Protein AF-A0A7R9EN58-F1 (afdb_monomer)

Radius of gyration: 23.44 Å; Cα contacts (8 Å, |Δi|>4): 133; chains: 1; bounding box: 51×34×72 Å

Nearest PDB structures (foldseek):
  5mqf-assembly1_U  TM=9.599E-01  e=1.263E-14  Homo sapiens
  7a5p-assembly1_U  TM=9.552E-01  e=1.161E-13  Homo sapiens
  8ro2-assembly1_Q  TM=8.811E-01  e=1.520E-13  Homo sapiens
  6ff7-assembly1_U  TM=9.603E-01  e=3.131E-12  Homo sapiens
  8ch6-assembly1_y  TM=9.178E-01  e=1.142E-12  Homo sapiens

Secondary structure (DSSP, 8-state):
-PPPGGG--HHHHHHHHHHHHHS-----HHHHHHHHT-S-TTTTSGGG-TT--SEEE-TTS-SSHHHHHHH-TTSEEEES---GGG--S-EEEEEHHHHHHHHHTTS--------EEEEEE-PPPP--S-GGGSPP-

pLDDT: mean 85.87, std 9.94, range [46.47, 95.06]

Solvent-accessible surface area (backbone atoms only — not comparable to full-atom values): 8664 Å² total; per-residue (Å²): 136,90,72,61,74,94,81,60,51,65,65,63,54,52,50,52,52,53,49,52,72,74,45,89,73,82,63,59,75,72,47,47,46,52,76,73,71,43,88,60,84,63,56,68,36,64,95,64,39,92,80,58,77,40,66,50,77,50,47,81,78,41,86,40,65,64,56,48,47,68,74,38,78,86,40,50,78,44,65,82,62,89,54,75,86,61,64,43,60,29,39,32,41,32,39,48,46,54,55,48,55,58,51,38,78,78,39,99,62,92,66,90,72,64,53,33,34,43,37,40,56,52,79,82,78,81,73,62,96,51,79,86,56,53,78,86,127

Organism: NCBI:txid170555

Sequence (137 aa):
MRRKPKENNFKAVLETIRELMNTECVVPDWLHDIILGYGDPGAAHYSRMPNEIETMDFNDTFLDLDHLRASFPEHAIKVKTDDPRKLVPPFRLTFEEVSSKKREKESEQSKEVKKCITVEPHIIPSRGPYLFNEPKK

Foldseek 3Di:
DDDDPVVPCVVVVVVVVVVCVVDPVPDPPQCVCVVVVHDDVCSPPLVNDPPNDQKDWPAPVDQFVVSVCVVCVQAAEAEPDPDPVLRGDDKMKGFVQNVVVVVCVVPVDDDDRHGYIYIYHDDDPDPDDDPVSDDDD

Structure (mmCIF, N/CA/C/O backbone):
data_AF-A0A7R9EN58-F1
#
_entry.id   AF-A0A7R9EN58-F1
#
loop_
_atom_site.group_PDB
_atom_site.id
_atom_site.type_symbol
_atom_site.label_atom_id
_atom_site.label_alt_id
_atom_site.label_comp_id
_atom_site.label_asym_id
_atom_site.label_entity_id
_atom_site.label_seq_id
_atom_site.pdbx_PDB_ins_code
_atom_site.Cartn_x
_atom_site.Cartn_y
_atom_site.Cartn_z
_atom_site.occupancy
_atom_site.B_iso_or_equiv
_atom_site.auth_seq_id
_atom_site.auth_comp_id
_atom_site.auth_asym_id
_atom_site.auth_atom_id
_atom_site.pdbx_PDB_model_num
ATOM 1 N N . MET A 1 1 ? 17.378 4.762 -44.718 1.00 78.50 1 MET A N 1
ATOM 2 C CA . MET A 1 1 ? 16.369 3.676 -44.718 1.00 78.50 1 MET A CA 1
ATOM 3 C C . MET A 1 1 ? 15.486 3.832 -43.482 1.00 78.50 1 MET A C 1
ATOM 5 O O . MET A 1 1 ? 16.024 3.863 -42.382 1.00 78.50 1 MET A O 1
ATOM 9 N N . ARG A 1 2 ? 14.166 4.015 -43.633 1.00 84.50 2 ARG A N 1
ATOM 10 C CA . ARG A 1 2 ? 13.233 4.165 -42.497 1.00 84.50 2 ARG A CA 1
ATOM 11 C C . ARG A 1 2 ? 12.832 2.777 -41.983 1.00 84.50 2 ARG A C 1
ATOM 13 O O . ARG A 1 2 ? 12.468 1.925 -42.785 1.00 84.50 2 ARG A O 1
ATOM 20 N N . ARG A 1 3 ? 12.919 2.548 -40.668 1.00 90.50 3 ARG A N 1
ATOM 21 C CA . ARG A 1 3 ? 12.534 1.281 -40.011 1.00 90.50 3 ARG A CA 1
ATOM 22 C C . ARG A 1 3 ? 11.109 1.370 -39.452 1.00 90.50 3 ARG A C 1
ATOM 24 O O . ARG A 1 3 ? 10.555 2.465 -39.334 1.00 90.50 3 ARG A O 1
ATOM 31 N N . LYS A 1 4 ? 10.513 0.224 -39.107 1.00 90.38 4 LYS A N 1
ATOM 32 C CA . LYS A 1 4 ? 9.190 0.161 -38.469 1.00 90.38 4 LYS A CA 1
ATOM 33 C C . LYS A 1 4 ? 9.229 0.870 -37.104 1.00 90.38 4 LYS A C 1
ATOM 35 O O . LYS A 1 4 ? 10.095 0.532 -36.300 1.00 90.38 4 LYS A O 1
ATOM 40 N N . PRO A 1 5 ? 8.296 1.793 -36.799 1.00 88.06 5 PRO A N 1
ATOM 41 C CA . PRO A 1 5 ? 8.343 2.579 -35.563 1.00 88.06 5 PRO A CA 1
ATOM 42 C C . PRO A 1 5 ? 8.408 1.746 -34.273 1.00 88.06 5 PRO A C 1
ATOM 44 O O . PRO A 1 5 ? 9.177 2.077 -33.383 1.00 88.06 5 PRO A O 1
ATOM 47 N N . LYS A 1 6 ? 7.676 0.625 -34.192 1.00 89.69 6 LYS A N 1
ATOM 48 C CA . LYS A 1 6 ? 7.646 -0.245 -32.998 1.00 89.69 6 LYS A CA 1
ATOM 49 C C . LYS A 1 6 ? 8.963 -0.987 -32.723 1.00 89.69 6 LYS A C 1
ATOM 51 O O . LYS A 1 6 ? 9.204 -1.391 -31.595 1.00 89.69 6 LYS A O 1
ATOM 56 N N . GLU A 1 7 ? 9.812 -1.147 -33.736 1.00 90.69 7 GLU A N 1
ATOM 57 C CA . GLU A 1 7 ? 11.091 -1.871 -33.655 1.00 90.69 7 GLU A CA 1
ATOM 58 C C . GLU A 1 7 ? 12.293 -0.903 -33.617 1.00 90.69 7 GLU A C 1
ATOM 60 O O . GLU A 1 7 ? 13.447 -1.326 -33.632 1.00 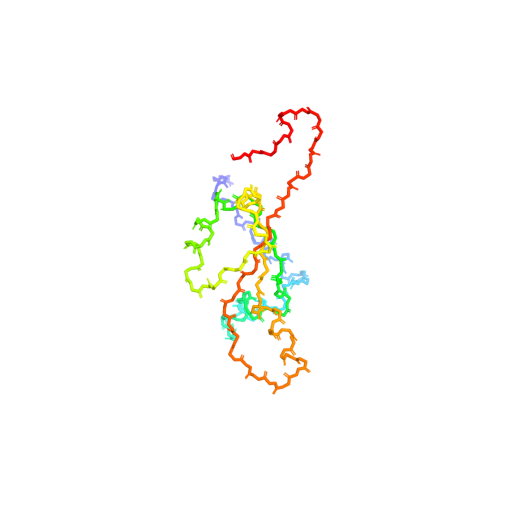90.69 7 GLU A O 1
ATOM 65 N N . ASN A 1 8 ? 12.043 0.414 -33.597 1.00 92.56 8 ASN A N 1
ATOM 66 C CA . ASN A 1 8 ? 13.059 1.450 -33.801 1.00 92.56 8 ASN A CA 1
ATOM 67 C C . ASN A 1 8 ? 13.273 2.353 -32.573 1.00 92.56 8 ASN A C 1
ATOM 69 O O . ASN A 1 8 ? 13.556 3.539 -32.718 1.00 92.56 8 ASN A O 1
ATOM 73 N N . ASN A 1 9 ? 13.158 1.790 -31.368 1.00 92.25 9 ASN A N 1
ATOM 74 C CA . ASN A 1 9 ? 13.300 2.526 -30.102 1.00 92.25 9 ASN A CA 1
ATOM 75 C C . ASN A 1 9 ? 14.709 2.443 -29.487 1.00 92.25 9 ASN A C 1
ATOM 77 O O . ASN A 1 9 ? 14.960 3.052 -28.453 1.00 92.25 9 ASN A O 1
ATOM 81 N N . PHE A 1 10 ? 15.642 1.715 -30.117 1.00 93.19 10 PHE A N 1
ATOM 82 C CA . PHE A 1 10 ? 16.979 1.458 -29.563 1.00 93.19 10 PHE A CA 1
ATOM 83 C C . PHE A 1 10 ? 17.739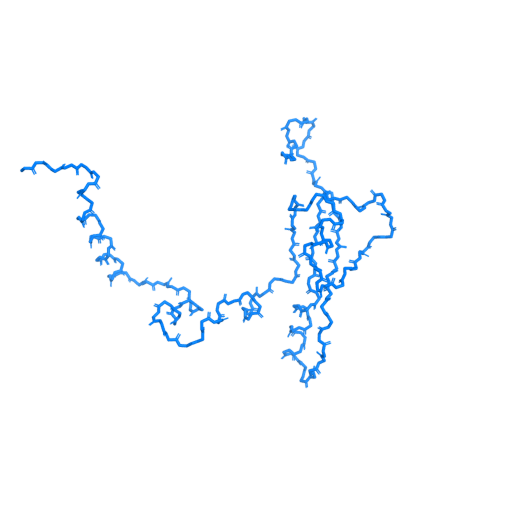 2.744 -29.216 1.00 93.19 10 PHE A C 1
ATOM 85 O O . PHE A 1 10 ? 18.386 2.805 -28.178 1.00 93.19 10 PHE A O 1
ATOM 92 N N . LYS A 1 11 ? 17.638 3.784 -30.059 1.00 92.69 11 LYS A N 1
ATOM 93 C CA . LYS A 1 11 ? 18.341 5.049 -29.828 1.00 92.69 11 LYS A CA 1
ATOM 94 C C . LYS A 1 11 ? 17.832 5.728 -28.559 1.00 92.69 11 LYS A C 1
ATOM 96 O O . LYS A 1 11 ? 18.644 6.061 -27.712 1.00 92.69 11 LYS A O 1
ATOM 101 N N . ALA A 1 12 ? 16.513 5.878 -28.430 1.00 93.19 12 ALA A N 1
ATOM 102 C CA . ALA A 1 12 ? 15.900 6.532 -27.278 1.00 93.19 12 ALA A CA 1
ATOM 103 C C . ALA A 1 12 ? 16.238 5.794 -25.975 1.00 93.19 12 ALA A C 1
ATOM 105 O O . ALA A 1 12 ? 16.673 6.417 -25.020 1.00 93.19 12 ALA A O 1
ATOM 106 N N . VAL A 1 13 ? 16.141 4.460 -25.968 1.00 95.06 13 VAL A N 1
ATOM 107 C CA . VAL A 1 13 ? 16.476 3.651 -24.784 1.00 95.06 13 VAL A CA 1
ATOM 108 C C . VAL A 1 13 ? 17.951 3.801 -24.394 1.00 95.06 13 VAL A C 1
ATOM 110 O O . VAL A 1 13 ? 18.256 3.998 -23.223 1.00 95.06 13 VAL A O 1
ATOM 113 N N . LEU A 1 14 ? 18.876 3.737 -25.356 1.00 95.06 14 LEU A N 1
ATOM 114 C CA . LEU A 1 14 ? 20.310 3.882 -25.078 1.00 95.06 14 LEU A CA 1
ATOM 115 C C . LEU A 1 14 ? 20.686 5.298 -24.630 1.00 95.06 14 LEU A C 1
ATOM 117 O O . LEU A 1 14 ? 21.590 5.458 -23.814 1.00 95.06 14 LEU A O 1
ATOM 121 N N . GLU A 1 15 ? 20.011 6.310 -25.169 1.00 94.31 15 GLU A N 1
ATOM 122 C CA . GLU A 1 15 ? 20.172 7.707 -24.767 1.00 94.31 15 GLU A CA 1
ATOM 123 C C . GLU A 1 15 ? 19.722 7.893 -23.313 1.00 94.31 15 GLU A C 1
ATOM 125 O O . GLU A 1 15 ? 20.508 8.384 -22.510 1.00 94.31 15 GLU A O 1
ATOM 130 N N . THR A 1 16 ? 18.564 7.345 -22.927 1.00 93.06 16 THR A N 1
ATOM 131 C CA . THR A 1 16 ? 18.095 7.359 -21.532 1.00 93.06 16 THR A CA 1
ATOM 132 C C . THR A 1 16 ? 19.016 6.585 -20.584 1.00 93.06 16 THR A C 1
ATOM 134 O O . THR A 1 16 ? 19.299 7.062 -19.490 1.00 93.06 16 THR A O 1
ATOM 137 N N . ILE A 1 17 ? 19.535 5.413 -20.980 1.00 93.31 17 ILE A N 1
ATOM 138 C CA . ILE A 1 17 ? 20.508 4.665 -20.156 1.00 93.31 17 ILE A CA 1
ATOM 139 C C . ILE A 1 17 ? 21.777 5.496 -19.946 1.00 93.31 17 ILE A C 1
ATOM 141 O O . ILE A 1 17 ? 22.291 5.577 -18.833 1.00 93.31 17 ILE A O 1
ATOM 145 N N . ARG A 1 18 ? 22.279 6.141 -21.006 1.00 93.06 18 ARG A N 1
ATOM 146 C CA . ARG A 1 18 ? 23.455 7.010 -20.919 1.00 93.06 18 ARG A CA 1
ATOM 147 C C . ARG A 1 18 ? 23.197 8.213 -20.018 1.00 93.06 18 ARG A C 1
ATOM 149 O O . ARG A 1 18 ? 24.078 8.572 -19.248 1.00 93.06 18 ARG A O 1
ATOM 156 N N . GLU A 1 19 ? 22.035 8.846 -20.126 1.00 92.44 19 GLU A N 1
ATOM 157 C CA . GLU A 1 19 ? 21.649 9.952 -19.248 1.00 92.44 19 GLU A CA 1
ATOM 158 C C . GLU A 1 19 ? 21.613 9.502 -17.785 1.00 92.44 19 GLU A C 1
ATOM 160 O O . GLU A 1 19 ? 22.282 10.119 -16.962 1.00 92.44 19 GLU A O 1
ATOM 165 N N . LEU A 1 20 ? 20.961 8.372 -17.482 1.00 90.94 20 LEU A N 1
ATOM 166 C CA . LEU A 1 20 ? 20.894 7.806 -16.129 1.00 90.94 20 LEU A CA 1
ATOM 167 C C . LEU A 1 20 ? 22.275 7.521 -15.524 1.00 90.94 20 LEU A C 1
ATOM 169 O O . LEU A 1 20 ? 22.468 7.736 -14.332 1.00 90.94 20 LEU A O 1
ATOM 173 N N . MET A 1 21 ? 23.237 7.064 -16.332 1.00 88.50 21 MET A N 1
ATOM 174 C CA . MET A 1 21 ? 24.619 6.836 -15.884 1.00 88.50 21 MET A CA 1
ATOM 175 C C . MET A 1 21 ? 25.393 8.129 -15.593 1.00 88.50 21 MET A C 1
ATOM 177 O O . MET A 1 21 ? 26.371 8.090 -14.853 1.00 88.50 21 MET A O 1
ATOM 181 N N . ASN A 1 22 ? 25.003 9.250 -16.207 1.00 89.25 22 ASN A N 1
ATOM 182 C CA . ASN A 1 22 ? 25.669 10.546 -16.038 1.00 89.25 22 ASN A CA 1
ATOM 183 C C . ASN A 1 22 ? 24.997 11.431 -14.978 1.00 89.25 22 ASN A C 1
ATOM 185 O O . ASN A 1 22 ? 25.587 12.419 -14.548 1.00 89.25 22 ASN A O 1
ATOM 189 N N . THR A 1 23 ? 23.769 11.109 -14.575 1.00 87.06 23 THR A N 1
ATOM 190 C CA . THR A 1 23 ? 23.087 11.740 -13.441 1.00 87.06 23 THR A CA 1
ATOM 191 C C . THR A 1 23 ? 23.412 11.012 -12.142 1.00 87.06 23 THR A C 1
ATOM 193 O O . THR A 1 23 ? 23.626 9.801 -12.148 1.00 87.06 23 THR A O 1
ATOM 196 N N . GLU A 1 24 ? 23.368 11.715 -11.010 1.00 77.44 24 GLU A N 1
ATOM 197 C CA . GLU A 1 24 ? 23.322 11.053 -9.704 1.00 77.44 24 GLU A CA 1
ATOM 198 C C . GLU A 1 24 ? 22.014 10.254 -9.611 1.00 77.44 24 GLU A C 1
ATOM 200 O O . GLU A 1 24 ? 20.930 10.805 -9.419 1.00 77.44 24 GLU A O 1
ATOM 205 N N . CYS A 1 25 ? 22.100 8.942 -9.828 1.00 68.94 25 CYS A N 1
ATOM 206 C CA . CYS A 1 25 ? 20.961 8.046 -9.703 1.00 68.94 25 CYS A CA 1
ATOM 207 C C . CYS A 1 25 ? 20.650 7.860 -8.214 1.00 68.94 25 CYS A C 1
ATOM 209 O O . CYS A 1 25 ? 21.206 6.982 -7.555 1.00 68.94 25 CYS A O 1
ATOM 211 N N . VAL A 1 26 ? 19.787 8.717 -7.668 1.00 76.69 26 VAL A N 1
ATOM 212 C CA . VAL A 1 26 ? 19.348 8.628 -6.271 1.00 76.69 26 VAL A CA 1
ATOM 213 C C . VAL A 1 26 ? 18.253 7.567 -6.166 1.00 76.69 26 VAL A C 1
ATOM 215 O O . VAL A 1 26 ? 17.056 7.854 -6.205 1.00 76.69 26 VAL A O 1
ATOM 218 N N . VAL A 1 27 ? 18.675 6.309 -6.086 1.00 84.44 27 VAL A N 1
ATOM 219 C CA . VAL A 1 27 ? 17.802 5.199 -5.692 1.00 84.44 27 VAL A CA 1
ATOM 220 C C . VAL A 1 27 ? 17.621 5.258 -4.172 1.00 84.44 27 VAL A C 1
ATOM 222 O O . VAL A 1 27 ? 18.594 5.531 -3.475 1.00 84.44 27 VAL A O 1
ATOM 225 N N . PRO A 1 28 ? 16.420 4.996 -3.623 1.00 89.38 28 PRO A N 1
ATOM 226 C CA . PRO A 1 28 ? 16.256 4.897 -2.178 1.00 89.38 28 PRO A CA 1
ATOM 227 C C . PRO A 1 28 ? 17.221 3.872 -1.567 1.00 89.38 28 PRO A C 1
ATOM 229 O O . PRO A 1 28 ? 17.312 2.748 -2.062 1.00 89.38 28 PRO A O 1
ATOM 232 N N . ASP A 1 29 ? 17.889 4.231 -0.469 1.00 86.44 29 ASP A N 1
ATOM 233 C CA . ASP A 1 29 ? 18.941 3.403 0.145 1.00 86.44 29 ASP A CA 1
ATOM 234 C C . ASP A 1 29 ? 18.472 1.974 0.471 1.00 86.44 29 ASP A C 1
ATOM 236 O O . ASP A 1 29 ? 19.203 1.008 0.278 1.00 86.44 29 ASP A O 1
ATOM 240 N N . TRP A 1 30 ? 17.210 1.815 0.889 1.00 88.38 30 TRP A N 1
ATOM 241 C CA . TRP A 1 30 ? 16.606 0.512 1.198 1.00 88.38 30 TRP A CA 1
ATOM 242 C C . TRP A 1 30 ? 16.412 -0.401 -0.028 1.00 88.38 30 TRP A C 1
ATOM 244 O O . TRP A 1 30 ? 16.138 -1.589 0.138 1.00 88.38 30 TRP A O 1
ATOM 254 N N . LEU A 1 31 ? 16.530 0.135 -1.247 1.00 90.19 31 LEU A N 1
ATOM 255 C CA . LEU A 1 31 ? 16.372 -0.594 -2.508 1.00 90.19 31 LEU A CA 1
ATOM 256 C C . LEU A 1 31 ? 17.706 -0.818 -3.237 1.00 90.19 31 LEU A C 1
ATOM 258 O O . LEU A 1 31 ? 17.812 -1.751 -4.033 1.00 90.19 31 LEU A O 1
ATOM 262 N N . HIS A 1 32 ? 18.714 0.015 -2.969 1.00 89.75 32 HIS A N 1
ATOM 263 C CA . HIS A 1 32 ? 20.006 -0.007 -3.654 1.00 89.75 32 HIS A CA 1
ATOM 264 C C . HIS A 1 32 ? 20.669 -1.395 -3.623 1.00 89.75 32 HIS A C 1
ATOM 266 O O . HIS A 1 32 ? 20.973 -1.963 -4.674 1.00 89.75 32 HIS A O 1
ATOM 272 N N . ASP A 1 33 ? 20.806 -1.987 -2.436 1.00 88.88 33 ASP A N 1
ATOM 273 C CA . ASP A 1 33 ? 21.472 -3.285 -2.269 1.00 88.88 33 ASP A CA 1
ATOM 274 C C . ASP A 1 33 ? 20.686 -4.430 -2.923 1.00 88.88 33 ASP A C 1
ATOM 276 O O . ASP A 1 33 ? 21.276 -5.322 -3.537 1.00 88.88 33 ASP A O 1
ATOM 280 N N . ILE A 1 34 ? 19.351 -4.354 -2.881 1.00 91.56 34 ILE A N 1
ATOM 281 C CA . ILE A 1 34 ? 18.453 -5.345 -3.487 1.00 91.56 34 ILE A CA 1
ATOM 282 C C . ILE A 1 34 ? 18.574 -5.320 -5.014 1.00 91.56 34 ILE A C 1
ATOM 284 O O . ILE A 1 34 ? 18.638 -6.378 -5.636 1.00 91.56 34 ILE A O 1
ATOM 288 N N . ILE A 1 35 ? 18.638 -4.132 -5.627 1.00 89.88 35 ILE A N 1
ATOM 289 C CA . ILE A 1 35 ? 18.827 -3.988 -7.080 1.00 89.88 35 ILE A CA 1
ATOM 290 C C . ILE A 1 35 ? 20.174 -4.566 -7.519 1.00 89.88 35 ILE A C 1
ATOM 292 O O . ILE A 1 35 ? 20.254 -5.200 -8.571 1.00 89.88 35 ILE A O 1
ATOM 296 N N . LEU A 1 36 ? 21.227 -4.363 -6.723 1.00 90.44 36 LEU A N 1
ATOM 297 C CA . LEU A 1 36 ? 22.558 -4.903 -7.006 1.00 90.44 36 LEU A CA 1
ATOM 298 C C . LEU A 1 36 ? 22.680 -6.408 -6.712 1.00 90.44 36 LEU A C 1
ATOM 300 O O . LEU A 1 36 ? 23.663 -7.028 -7.117 1.00 90.44 36 LEU A O 1
ATOM 304 N N . GLY A 1 37 ? 21.682 -7.001 -6.052 1.00 90.50 37 GLY A N 1
ATOM 305 C CA . GLY A 1 37 ? 21.633 -8.427 -5.735 1.00 90.50 37 GLY A CA 1
ATOM 306 C C . GLY A 1 37 ? 22.448 -8.826 -4.504 1.00 90.50 37 GLY A C 1
ATOM 307 O O . GLY A 1 37 ? 22.739 -10.009 -4.327 1.00 90.50 37 GLY A O 1
ATOM 308 N N . TYR A 1 38 ? 22.817 -7.864 -3.658 1.00 89.25 38 TYR A N 1
ATOM 309 C CA . TYR A 1 38 ? 23.498 -8.108 -2.389 1.00 89.25 38 TYR A CA 1
ATOM 310 C C . TYR A 1 38 ? 22.520 -8.000 -1.211 1.00 89.25 38 TYR A C 1
ATOM 312 O O . TYR A 1 38 ? 21.415 -7.473 -1.327 1.00 89.25 38 TYR A O 1
ATOM 320 N N . GLY A 1 39 ? 22.950 -8.477 -0.042 1.00 87.81 39 GLY A N 1
ATOM 321 C 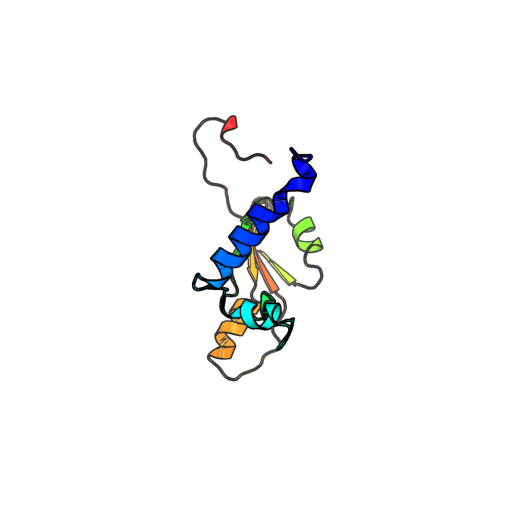CA . GLY A 1 39 ? 22.196 -8.325 1.199 1.00 87.81 39 GLY A CA 1
ATOM 322 C C . GLY A 1 39 ? 20.985 -9.253 1.313 1.00 87.81 39 GLY A C 1
ATOM 323 O O . GLY A 1 39 ? 20.962 -10.362 0.779 1.00 87.81 39 GLY A O 1
ATOM 324 N N . ASP A 1 40 ? 20.000 -8.813 2.092 1.00 88.12 40 ASP A N 1
ATOM 325 C CA . ASP A 1 40 ? 18.799 -9.582 2.409 1.00 88.12 40 ASP A CA 1
ATOM 326 C C . ASP A 1 40 ? 17.632 -9.155 1.499 1.00 88.12 40 ASP A C 1
ATOM 328 O O . ASP A 1 40 ? 17.212 -7.995 1.563 1.00 88.12 40 ASP A O 1
ATOM 332 N N . PRO A 1 41 ? 17.049 -10.063 0.692 1.00 88.50 41 PRO A N 1
ATOM 333 C CA . PRO A 1 41 ? 15.932 -9.729 -0.194 1.00 88.50 41 PRO A CA 1
ATOM 334 C C . PRO A 1 41 ? 14.680 -9.272 0.570 1.00 88.50 41 PRO A C 1
ATOM 336 O O . PRO A 1 41 ? 13.825 -8.588 0.012 1.00 88.50 41 PRO A O 1
ATOM 339 N N . GLY A 1 42 ? 14.562 -9.626 1.853 1.00 87.38 42 GLY A N 1
ATOM 340 C CA . GLY A 1 42 ? 13.471 -9.198 2.719 1.00 87.38 42 GLY A CA 1
ATOM 341 C C . GLY A 1 42 ? 13.659 -7.808 3.329 1.00 87.38 42 GLY A C 1
ATOM 342 O O . GLY A 1 42 ? 12.771 -7.369 4.056 1.00 87.38 42 GLY A O 1
ATOM 343 N N . ALA A 1 43 ? 14.775 -7.111 3.086 1.00 86.31 43 ALA A N 1
ATOM 344 C CA . ALA A 1 43 ? 15.054 -5.813 3.709 1.00 86.31 43 ALA A CA 1
ATOM 345 C C . ALA A 1 43 ? 14.020 -4.730 3.343 1.00 86.31 43 ALA A C 1
ATOM 347 O O . ALA A 1 43 ? 13.649 -3.932 4.198 1.00 86.31 43 ALA A O 1
ATOM 348 N N . ALA A 1 44 ? 13.491 -4.759 2.115 1.00 89.44 44 ALA A N 1
ATOM 349 C CA . ALA A 1 44 ? 12.447 -3.843 1.644 1.00 89.44 44 ALA A CA 1
ATOM 350 C C . ALA A 1 44 ? 11.014 -4.297 1.982 1.00 89.44 44 ALA A C 1
ATOM 352 O O . ALA A 1 44 ? 10.042 -3.695 1.524 1.00 89.44 44 ALA A O 1
ATOM 353 N N . HIS A 1 45 ? 10.849 -5.372 2.758 1.00 92.94 45 HIS A N 1
ATOM 354 C CA . HIS A 1 45 ? 9.526 -5.798 3.198 1.00 92.94 45 HIS A CA 1
ATOM 355 C C . HIS A 1 45 ? 8.955 -4.792 4.209 1.00 92.94 45 HIS A C 1
ATOM 357 O O . HIS A 1 45 ? 9.644 -4.390 5.148 1.00 92.94 45 HIS A O 1
ATOM 363 N N . TYR A 1 46 ? 7.677 -4.421 4.066 1.00 90.81 46 TYR A N 1
ATOM 364 C CA . TYR A 1 46 ? 7.042 -3.367 4.874 1.00 90.81 46 TYR A CA 1
ATOM 365 C C . TYR A 1 46 ? 7.188 -3.583 6.390 1.00 90.81 46 TYR A C 1
ATOM 367 O O . TYR A 1 46 ? 7.365 -2.621 7.130 1.00 90.81 46 TYR A O 1
ATOM 375 N N . SER A 1 47 ? 7.197 -4.841 6.848 1.00 87.12 47 SER A N 1
ATOM 376 C CA . SER A 1 47 ? 7.313 -5.191 8.272 1.00 87.12 47 SER A CA 1
ATOM 377 C C . SER A 1 47 ? 8.683 -4.909 8.896 1.00 87.12 47 SER A C 1
ATOM 379 O O . SER A 1 47 ? 8.822 -4.977 10.122 1.00 87.12 47 SER A O 1
ATOM 381 N N . ARG A 1 48 ? 9.694 -4.654 8.057 1.00 85.94 48 ARG A N 1
ATOM 382 C CA . ARG A 1 48 ? 11.086 -4.359 8.429 1.00 85.94 48 ARG A CA 1
ATOM 383 C C . ARG A 1 48 ? 11.474 -2.916 8.132 1.00 85.94 48 ARG A C 1
ATOM 385 O O . ARG A 1 48 ? 12.532 -2.471 8.573 1.00 85.94 48 ARG A O 1
ATOM 392 N N . MET A 1 49 ? 10.612 -2.185 7.433 1.00 87.19 49 MET A N 1
ATOM 393 C CA . MET A 1 49 ? 10.825 -0.781 7.128 1.00 87.19 49 MET A CA 1
ATOM 394 C C . MET A 1 49 ? 10.725 0.056 8.415 1.00 87.19 49 MET A C 1
ATOM 396 O O . MET A 1 49 ? 9.791 -0.113 9.202 1.00 87.19 49 MET A O 1
ATOM 400 N N . PRO A 1 50 ? 11.668 0.980 8.672 1.00 85.00 50 PRO A N 1
ATOM 401 C CA . PRO A 1 50 ? 11.662 1.785 9.896 1.00 85.00 50 PRO A CA 1
ATOM 402 C C . PRO A 1 50 ? 10.462 2.741 9.967 1.00 85.00 50 PRO A C 1
ATOM 404 O O . PRO A 1 50 ? 10.020 3.107 11.054 1.00 85.00 50 PRO A O 1
ATOM 407 N N . ASN A 1 51 ? 9.923 3.117 8.810 1.00 86.62 51 ASN A N 1
ATOM 408 C CA . ASN A 1 51 ? 8.767 3.985 8.628 1.00 86.62 51 ASN A CA 1
ATOM 409 C C . ASN A 1 51 ? 7.451 3.204 8.451 1.00 86.62 51 ASN A C 1
ATOM 411 O O . ASN A 1 51 ? 6.534 3.695 7.794 1.00 86.62 51 ASN A O 1
ATOM 415 N N . GLU A 1 52 ? 7.341 2.006 9.036 1.00 89.50 52 GLU A N 1
ATOM 416 C CA . GLU A 1 52 ? 6.095 1.233 9.058 1.00 89.50 52 GLU A CA 1
ATOM 417 C C . GLU A 1 52 ? 4.944 2.076 9.655 1.00 89.50 52 GLU A C 1
ATOM 419 O O . GLU A 1 52 ? 5.039 2.651 10.756 1.00 89.50 52 GLU A O 1
ATOM 424 N N . ILE A 1 53 ? 3.860 2.192 8.882 1.00 90.75 53 ILE A N 1
ATOM 425 C CA . ILE A 1 53 ? 2.678 2.986 9.221 1.00 90.75 53 ILE A CA 1
ATOM 426 C C . ILE A 1 53 ? 1.781 2.143 10.122 1.00 90.75 53 ILE A C 1
ATOM 428 O O . ILE A 1 53 ? 1.325 1.071 9.743 1.00 90.75 53 ILE A O 1
ATOM 432 N N . GLU A 1 54 ? 1.519 2.645 11.325 1.00 91.12 54 GLU A N 1
ATOM 433 C CA . GLU A 1 54 ? 0.724 1.929 12.325 1.00 91.12 54 GLU A CA 1
ATOM 434 C C . GLU A 1 54 ? -0.777 2.004 12.034 1.00 91.12 54 GLU A C 1
ATOM 436 O O . GLU A 1 54 ? -1.491 1.018 12.185 1.00 91.12 54 GLU A O 1
ATOM 441 N N . THR A 1 55 ? -1.260 3.184 11.639 1.00 93.38 55 THR A N 1
ATOM 442 C CA . THR A 1 55 ? -2.677 3.425 11.363 1.00 93.38 55 THR A CA 1
ATOM 443 C C . THR A 1 55 ? -2.854 3.856 9.922 1.00 93.38 55 THR A C 1
ATOM 445 O O . THR A 1 55 ? -2.263 4.849 9.500 1.00 93.38 55 THR A O 1
ATOM 448 N N . MET A 1 56 ? -3.696 3.138 9.187 1.00 93.88 56 MET A N 1
ATOM 449 C CA . MET A 1 56 ? -3.997 3.426 7.792 1.00 93.88 56 MET A CA 1
ATOM 450 C C . MET A 1 56 ? -5.500 3.380 7.551 1.00 93.88 56 MET A C 1
ATOM 452 O O . MET A 1 56 ? -6.217 2.546 8.106 1.00 93.88 56 MET A O 1
ATOM 456 N N . ASP A 1 57 ? -5.975 4.305 6.726 1.00 93.25 57 ASP A N 1
ATOM 457 C CA . ASP A 1 57 ? -7.349 4.303 6.254 1.00 93.25 57 ASP A CA 1
ATOM 458 C C . ASP A 1 57 ? -7.474 3.397 5.030 1.00 93.25 57 ASP A C 1
ATOM 460 O O . ASP A 1 57 ? -6.800 3.614 4.021 1.00 93.25 57 ASP A O 1
ATOM 464 N N . PHE A 1 58 ? -8.311 2.366 5.139 1.00 92.50 58 PHE A N 1
ATOM 465 C CA . PHE A 1 58 ? -8.559 1.423 4.055 1.00 92.50 58 PHE A CA 1
ATOM 466 C C . PHE A 1 58 ? -9.744 1.842 3.178 1.00 92.50 58 PHE A C 1
ATOM 468 O O . PHE A 1 58 ? -10.029 1.149 2.203 1.00 92.50 58 PHE A O 1
ATOM 475 N N . ASN A 1 59 ? -10.400 2.973 3.464 1.00 90.38 59 ASN A N 1
ATOM 476 C CA . ASN A 1 59 ? -11.482 3.529 2.652 1.00 90.38 59 ASN A CA 1
ATOM 477 C C . ASN A 1 59 ? -12.546 2.463 2.299 1.00 90.38 59 ASN A C 1
ATOM 479 O O . ASN A 1 59 ? -13.160 1.869 3.186 1.00 90.38 59 ASN A O 1
ATOM 483 N N . ASP A 1 60 ? -12.736 2.215 1.004 1.00 90.19 60 ASP A N 1
ATOM 484 C CA . ASP A 1 60 ? -13.683 1.294 0.376 1.00 90.19 60 ASP A CA 1
ATOM 485 C C . ASP A 1 60 ? -13.103 -0.105 0.097 1.00 90.19 60 ASP A C 1
ATOM 487 O O . ASP A 1 60 ? -13.755 -0.926 -0.542 1.00 90.19 60 ASP A O 1
ATOM 491 N N . THR A 1 61 ? -11.907 -0.425 0.608 1.00 93.31 61 THR A N 1
ATOM 492 C CA . THR A 1 61 ? -11.276 -1.744 0.397 1.00 93.31 61 THR A CA 1
ATOM 493 C C . THR A 1 61 ? -12.137 -2.891 0.940 1.00 93.31 61 THR A C 1
ATOM 495 O O . THR A 1 61 ? -12.149 -3.987 0.378 1.00 93.31 61 THR A O 1
ATOM 498 N N . PHE A 1 62 ? -12.865 -2.661 2.039 1.00 92.88 62 PHE A N 1
ATOM 499 C CA . PHE A 1 62 ? -13.721 -3.671 2.659 1.00 92.88 62 PHE A CA 1
ATOM 500 C C . PHE A 1 62 ? -15.201 -3.330 2.489 1.00 92.88 62 PHE A C 1
ATOM 502 O O . PHE A 1 62 ? -15.637 -2.240 2.851 1.00 92.88 62 PHE A O 1
ATOM 509 N N . LEU A 1 63 ? -15.977 -4.303 2.004 1.00 89.94 63 LEU A N 1
ATOM 510 C CA . LEU A 1 63 ? -17.427 -4.186 1.842 1.00 89.94 63 LEU A CA 1
ATOM 511 C C . LEU A 1 63 ? -18.161 -4.138 3.191 1.00 89.94 63 LEU A C 1
ATOM 513 O O . LEU A 1 63 ? -19.083 -3.347 3.373 1.00 89.94 63 LEU A O 1
ATOM 517 N N . ASP A 1 64 ? -17.744 -4.977 4.137 1.00 89.62 64 ASP A N 1
ATOM 518 C CA . ASP A 1 64 ? -18.298 -5.063 5.485 1.00 89.62 64 ASP A CA 1
ATOM 519 C C . ASP A 1 64 ? -17.245 -5.577 6.487 1.00 89.62 64 ASP A C 1
ATOM 521 O O . ASP A 1 64 ? -16.094 -5.871 6.140 1.00 89.62 64 ASP A O 1
ATOM 525 N N . LEU A 1 65 ? -17.635 -5.647 7.762 1.00 89.00 65 LEU A N 1
ATOM 526 C CA . LEU A 1 65 ? -16.758 -6.100 8.841 1.00 89.00 65 LEU A CA 1
ATOM 527 C C . LEU A 1 65 ? -16.409 -7.594 8.736 1.00 89.00 65 LEU A C 1
ATOM 529 O O . LEU A 1 65 ? -15.351 -8.006 9.213 1.00 89.00 65 LEU A O 1
ATOM 533 N N . ASP A 1 66 ? -17.263 -8.409 8.123 1.00 91.44 66 ASP A N 1
ATOM 534 C CA . ASP A 1 66 ? -17.019 -9.844 7.987 1.00 91.44 66 ASP A CA 1
ATOM 535 C C . ASP A 1 66 ? -16.001 -10.122 6.873 1.00 91.44 66 ASP A C 1
ATOM 537 O O . ASP A 1 66 ? -15.105 -10.945 7.059 1.00 91.44 66 ASP A O 1
ATOM 541 N N . HIS A 1 67 ? -16.031 -9.355 5.779 1.00 92.81 67 HIS A N 1
ATOM 542 C CA . HIS A 1 67 ? -14.984 -9.327 4.759 1.00 92.81 67 HIS A CA 1
ATOM 543 C C . HIS A 1 67 ? -13.637 -8.891 5.348 1.00 92.81 67 HIS A C 1
ATOM 545 O O . HIS A 1 67 ? -12.602 -9.490 5.049 1.00 92.81 67 HIS A O 1
ATOM 551 N N . LEU A 1 68 ? -13.644 -7.894 6.237 1.00 92.25 68 LEU A N 1
ATOM 552 C CA . LEU A 1 68 ? -12.452 -7.467 6.972 1.00 92.25 68 LEU A CA 1
ATOM 553 C C . LEU A 1 68 ? -11.896 -8.598 7.850 1.00 92.25 68 LEU A C 1
ATOM 555 O O . LEU A 1 68 ? -10.696 -8.866 7.818 1.00 92.25 68 LEU A O 1
ATOM 559 N N . ARG A 1 69 ? -12.760 -9.321 8.576 1.00 91.81 69 ARG A N 1
ATOM 560 C CA . ARG A 1 69 ? -12.360 -10.503 9.362 1.00 91.81 69 ARG A CA 1
ATOM 561 C C . ARG A 1 69 ? -11.796 -11.623 8.503 1.00 91.81 69 ARG A C 1
ATOM 563 O O . ARG A 1 69 ? -10.756 -12.177 8.844 1.00 91.81 69 ARG A O 1
ATOM 570 N N . ALA A 1 70 ? -12.436 -11.916 7.378 1.00 94.19 70 ALA A N 1
ATOM 571 C CA . ALA A 1 70 ? -11.967 -12.927 6.439 1.00 94.19 70 ALA A CA 1
ATOM 572 C C . ALA A 1 70 ? -10.627 -12.551 5.780 1.00 94.19 70 ALA A C 1
ATOM 574 O O . ALA A 1 70 ? -9.843 -13.435 5.446 1.00 94.19 70 ALA A O 1
ATOM 575 N N . SER A 1 71 ? -10.344 -11.252 5.627 1.00 94.00 71 SER A N 1
ATOM 576 C CA . SER A 1 71 ? -9.087 -10.749 5.054 1.00 94.00 71 SER A CA 1
ATOM 577 C C . SER A 1 71 ? -7.883 -10.932 5.984 1.00 94.00 71 SER A C 1
ATOM 579 O O . SER A 1 71 ? -6.755 -11.054 5.510 1.00 94.00 71 SER A O 1
ATOM 581 N N . PHE A 1 72 ? -8.107 -10.981 7.302 1.00 93.50 72 PHE A N 1
ATOM 582 C CA . PHE A 1 72 ? -7.054 -11.140 8.309 1.00 93.50 72 PHE A CA 1
ATOM 583 C C . PHE A 1 72 ? -7.342 -12.321 9.252 1.00 93.50 72 PHE A C 1
ATOM 585 O O . PHE A 1 72 ? -7.559 -12.107 10.445 1.00 93.50 72 PHE A O 1
ATOM 592 N N . PRO A 1 73 ? -7.293 -13.577 8.763 1.00 91.50 73 PRO A N 1
ATOM 593 C CA . PRO A 1 73 ? -7.665 -14.754 9.557 1.00 91.50 73 PRO A CA 1
ATOM 594 C C . PRO A 1 73 ? -6.762 -14.964 10.783 1.00 91.50 73 PRO A C 1
ATOM 596 O O . PRO A 1 73 ? -7.215 -15.430 11.822 1.00 91.50 73 PRO A O 1
ATOM 599 N N . GLU A 1 74 ? -5.492 -14.570 10.676 1.00 90.25 74 GLU A N 1
ATOM 600 C CA . GLU A 1 74 ? -4.480 -14.730 11.727 1.00 90.25 74 GLU A CA 1
ATOM 601 C C . GLU A 1 74 ? -4.454 -13.576 12.750 1.00 90.25 74 GLU A C 1
ATOM 603 O O . GLU A 1 74 ? -3.619 -13.585 13.655 1.00 90.25 74 GLU A O 1
ATOM 608 N N . HIS A 1 75 ? -5.308 -12.552 12.602 1.00 90.56 75 HIS A N 1
ATOM 609 C CA . HIS A 1 75 ? -5.303 -11.376 13.480 1.00 90.56 75 HIS A CA 1
ATOM 610 C C . HIS A 1 75 ? -6.592 -11.286 14.294 1.00 90.56 75 HIS A C 1
ATOM 612 O O . HIS A 1 75 ? -7.701 -11.425 13.779 1.00 90.56 75 HIS A O 1
ATOM 618 N N . ALA A 1 76 ? -6.456 -10.966 15.579 1.00 91.62 76 ALA A N 1
ATOM 619 C CA . ALA A 1 76 ? -7.597 -10.633 16.417 1.00 91.62 76 ALA A CA 1
ATOM 620 C C . ALA A 1 76 ? -8.106 -9.228 16.064 1.00 91.62 76 ALA A C 1
ATOM 622 O O . ALA A 1 76 ? -7.363 -8.251 16.152 1.00 91.62 76 ALA A O 1
ATOM 623 N N . ILE A 1 77 ? -9.380 -9.114 15.688 1.00 91.56 77 ILE A N 1
ATOM 624 C CA . ILE A 1 77 ? -10.003 -7.833 15.341 1.00 91.56 77 ILE A CA 1
ATOM 625 C C . ILE A 1 77 ? -10.757 -7.276 16.545 1.00 91.56 77 ILE A C 1
ATOM 627 O O . ILE A 1 77 ? -11.732 -7.868 17.011 1.00 91.56 77 ILE A O 1
ATOM 631 N N . LYS A 1 78 ? -10.320 -6.111 17.027 1.00 91.38 78 LYS A N 1
ATOM 632 C CA . LYS A 1 78 ? -11.011 -5.316 18.047 1.00 91.38 78 LYS A CA 1
ATOM 633 C C . LYS A 1 78 ? -11.682 -4.132 17.377 1.00 91.38 78 LYS A C 1
ATOM 635 O O . LYS A 1 78 ? -11.048 -3.438 16.592 1.00 91.38 78 LYS A O 1
ATOM 640 N N . VAL A 1 79 ? -12.933 -3.851 17.711 1.00 90.69 79 VAL A N 1
ATOM 641 C CA . VAL A 1 79 ? -13.613 -2.655 17.204 1.00 90.69 79 VAL A CA 1
ATOM 642 C C . VAL A 1 79 ? -13.687 -1.609 18.309 1.00 90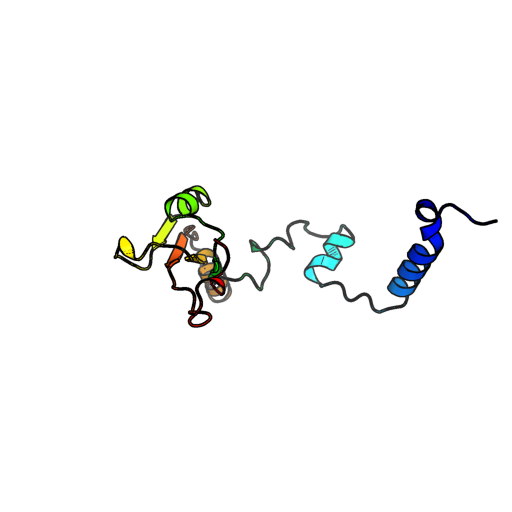.69 79 VAL A C 1
ATOM 644 O O . VAL A 1 79 ? -14.014 -1.942 19.443 1.00 90.69 79 VAL A O 1
ATOM 647 N N . LYS A 1 80 ? -13.398 -0.342 17.992 1.00 86.31 80 LYS A N 1
ATOM 648 C CA . LYS A 1 80 ? -13.516 0.780 18.946 1.00 86.31 80 LYS A CA 1
ATOM 649 C C . LYS A 1 80 ? -14.959 1.216 19.227 1.00 86.31 80 LYS A C 1
ATOM 651 O O . LYS A 1 80 ? -15.172 2.160 19.982 1.00 86.31 80 LYS A O 1
ATOM 656 N N . THR A 1 81 ? -15.947 0.610 18.578 1.00 83.44 81 THR A N 1
ATOM 657 C CA . THR A 1 81 ? -17.349 1.027 18.663 1.00 83.44 81 THR A CA 1
ATOM 658 C C . THR A 1 81 ? -18.224 -0.155 19.047 1.00 83.44 81 THR A C 1
ATOM 660 O O . THR A 1 81 ? -18.216 -1.168 18.354 1.00 83.44 81 THR A O 1
ATOM 663 N N . ASP A 1 82 ? -19.000 0.006 20.120 1.00 77.75 82 ASP A N 1
ATOM 664 C CA . ASP A 1 82 ? -19.921 -1.025 20.618 1.00 77.75 82 ASP A CA 1
ATOM 665 C C . ASP A 1 82 ? -21.242 -1.074 19.830 1.00 77.75 82 ASP A C 1
ATOM 667 O O . ASP A 1 82 ? -21.922 -2.096 19.816 1.00 77.75 82 ASP A O 1
ATOM 671 N N . ASP A 1 83 ? -21.606 0.018 19.144 1.00 81.88 83 ASP A N 1
ATOM 672 C CA . ASP A 1 83 ? -22.849 0.135 18.374 1.00 81.88 83 ASP A CA 1
ATOM 673 C C . ASP A 1 83 ? -22.775 -0.637 17.040 1.00 81.88 83 ASP A C 1
ATOM 675 O O . ASP A 1 83 ? -22.116 -0.166 16.105 1.00 81.88 83 ASP A O 1
ATOM 679 N N . PRO A 1 84 ? -23.551 -1.725 16.842 1.00 80.31 84 PRO A N 1
ATOM 680 C CA . PRO A 1 84 ? -23.491 -2.521 15.613 1.00 80.31 84 PRO A CA 1
ATOM 681 C C . PRO A 1 84 ? -23.896 -1.741 14.356 1.00 80.31 84 PRO A C 1
ATOM 683 O O . PRO A 1 84 ? -23.436 -2.025 13.258 1.00 80.31 84 PRO A O 1
ATOM 686 N N . ARG A 1 85 ? -24.746 -0.716 14.510 1.00 81.62 85 ARG A N 1
ATOM 687 C CA . ARG A 1 85 ? -25.223 0.131 13.402 1.00 81.62 85 ARG A CA 1
ATOM 688 C C . ARG A 1 85 ? -24.154 1.073 12.851 1.00 81.62 85 ARG A C 1
ATOM 690 O O . ARG A 1 85 ? -24.298 1.552 11.734 1.00 81.62 85 ARG A O 1
ATOM 697 N N . LYS A 1 86 ? -23.121 1.373 13.642 1.00 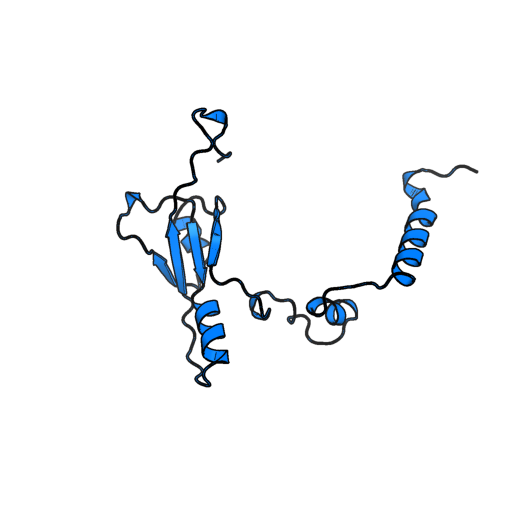82.06 86 LYS A N 1
ATOM 698 C CA . LYS A 1 86 ? -22.005 2.239 13.242 1.00 82.06 86 LYS A CA 1
ATOM 699 C C . LYS A 1 86 ? -20.837 1.441 12.659 1.00 82.06 86 LYS A C 1
ATOM 701 O O . LYS A 1 86 ? -19.881 2.046 12.193 1.00 82.06 86 LYS A O 1
ATOM 706 N N . LEU A 1 87 ? -20.923 0.107 12.646 1.00 84.19 87 LEU A N 1
ATOM 707 C CA . LEU A 1 87 ? -19.941 -0.802 12.046 1.00 84.19 87 LEU A CA 1
ATOM 708 C C . LEU A 1 87 ? -20.093 -0.868 10.522 1.00 84.19 87 LEU A C 1
ATOM 710 O O . LEU A 1 87 ? -20.186 -1.943 9.936 1.00 84.19 87 LEU A O 1
ATOM 714 N N . VAL A 1 88 ? -20.155 0.297 9.890 1.00 87.06 88 VAL A N 1
ATOM 715 C CA . VAL A 1 88 ? -20.241 0.439 8.439 1.00 87.06 88 VAL A CA 1
ATOM 716 C C . VAL A 1 88 ? -18.916 0.984 7.907 1.00 87.06 88 VAL A C 1
ATOM 718 O O . VAL A 1 88 ? -18.265 1.764 8.608 1.00 87.06 88 VAL A O 1
ATOM 721 N N . PRO A 1 89 ? -18.499 0.580 6.696 1.00 87.50 89 PRO A N 1
ATOM 722 C CA . PRO A 1 89 ? -17.328 1.160 6.054 1.00 87.50 89 PRO A CA 1
ATOM 723 C C . PRO A 1 89 ? -17.543 2.662 5.794 1.00 87.50 89 PRO A C 1
ATOM 725 O O . PRO A 1 89 ? -18.691 3.109 5.665 1.00 87.50 89 PRO A O 1
ATOM 728 N N . PRO A 1 90 ? -16.464 3.448 5.647 1.00 91.56 90 PRO A N 1
ATOM 729 C CA . PRO A 1 90 ? -15.051 3.048 5.602 1.00 91.56 90 PRO A CA 1
ATOM 730 C C . PRO A 1 90 ? -14.410 2.732 6.963 1.00 91.56 90 PRO A C 1
ATOM 732 O O . PRO A 1 90 ? -14.773 3.287 8.004 1.00 91.56 90 PRO A O 1
ATOM 735 N N . PHE A 1 91 ? -13.398 1.859 6.936 1.00 93.12 91 PHE A N 1
ATOM 736 C CA . PHE A 1 91 ? -12.682 1.404 8.129 1.00 93.12 91 PHE A CA 1
ATOM 737 C C . PHE A 1 91 ? -11.238 1.898 8.157 1.00 93.12 91 PHE A C 1
ATOM 739 O O . PHE A 1 91 ? -10.448 1.639 7.248 1.00 93.12 91 PHE A O 1
ATOM 746 N N . ARG A 1 92 ? -10.866 2.528 9.270 1.00 94.00 92 ARG A N 1
ATOM 747 C CA . ARG A 1 92 ? -9.478 2.824 9.605 1.00 94.00 92 ARG A CA 1
ATOM 748 C C . ARG A 1 92 ? -8.920 1.706 10.474 1.00 94.00 92 ARG A C 1
ATOM 750 O O . ARG A 1 92 ? -9.519 1.352 11.490 1.00 94.00 92 ARG A O 1
ATOM 757 N N . LEU A 1 93 ? -7.783 1.153 10.069 1.00 94.69 93 LEU A N 1
ATOM 758 C CA . LEU A 1 93 ? -7.122 0.051 10.755 1.00 94.69 93 LEU A CA 1
ATOM 759 C C . LEU A 1 93 ? -5.869 0.537 11.465 1.00 94.69 93 LEU A C 1
ATOM 761 O O . LEU A 1 93 ? -5.033 1.210 10.866 1.00 94.69 93 LEU A O 1
ATOM 765 N N . THR A 1 94 ? -5.732 0.155 12.728 1.00 94.12 94 THR A N 1
ATOM 766 C CA . THR A 1 94 ? -4.531 0.351 13.538 1.00 94.12 94 THR A CA 1
ATOM 767 C C . THR A 1 94 ? -3.927 -1.014 13.850 1.00 94.12 94 THR A C 1
ATOM 769 O O . THR A 1 94 ? -4.540 -1.823 14.549 1.00 94.12 94 THR A O 1
ATOM 772 N N . PHE A 1 95 ? -2.726 -1.272 13.337 1.00 92.56 95 PHE A N 1
ATOM 773 C CA . PHE A 1 95 ? -1.974 -2.500 13.580 1.00 92.56 95 PHE A CA 1
ATOM 774 C C . PHE A 1 95 ? -1.201 -2.369 14.896 1.00 92.56 95 PHE A C 1
ATOM 776 O O . PHE A 1 95 ? -0.161 -1.708 14.955 1.00 92.56 95 PHE A O 1
ATOM 783 N N . GLU A 1 96 ? -1.693 -3.010 15.962 1.00 89.12 96 GLU A N 1
ATOM 784 C CA . GLU A 1 96 ? -1.071 -2.924 17.294 1.00 89.12 96 GLU A CA 1
ATOM 785 C C . GLU A 1 96 ? 0.369 -3.459 17.275 1.00 89.12 96 GLU A C 1
ATOM 787 O O . GLU A 1 96 ? 1.215 -2.967 18.020 1.00 89.12 96 GLU A O 1
ATOM 792 N N . GLU A 1 97 ? 0.686 -4.383 16.364 1.00 86.31 97 GLU A N 1
ATOM 793 C CA . GLU A 1 97 ? 2.033 -4.939 16.216 1.00 86.31 97 GLU A CA 1
ATOM 794 C C . GLU A 1 97 ? 3.091 -3.872 15.929 1.00 86.31 97 GLU A C 1
ATOM 796 O O . GLU A 1 97 ? 4.179 -3.888 16.503 1.00 86.31 97 GLU A O 1
ATOM 801 N N . VAL A 1 98 ? 2.758 -2.910 15.069 1.00 85.44 98 VAL A N 1
ATOM 802 C CA . VAL A 1 98 ? 3.661 -1.819 14.684 1.00 85.44 98 VAL A CA 1
ATOM 803 C C . VAL A 1 98 ? 3.890 -0.881 15.868 1.00 85.44 98 VAL A C 1
ATOM 805 O O . VAL A 1 98 ? 5.013 -0.432 16.112 1.00 85.44 98 VAL A O 1
ATOM 808 N N . SER A 1 99 ? 2.831 -0.627 16.641 1.00 81.19 99 SER A N 1
ATOM 809 C CA . SER A 1 99 ? 2.885 0.182 17.860 1.00 81.19 99 SER A CA 1
ATOM 810 C C . SER A 1 99 ? 3.802 -0.448 18.918 1.00 81.19 99 SER A C 1
ATOM 812 O O . SER A 1 99 ? 4.609 0.245 19.542 1.00 81.19 99 SER A O 1
ATOM 814 N N . SER A 1 100 ? 3.739 -1.776 19.070 1.00 80.44 100 SER A N 1
ATOM 815 C CA . SER A 1 100 ? 4.568 -2.541 20.002 1.00 80.44 100 SER A CA 1
ATOM 816 C C . SER A 1 100 ? 6.031 -2.547 19.576 1.00 80.44 100 SER A C 1
ATOM 818 O O . SER A 1 100 ? 6.884 -2.207 20.391 1.00 80.44 100 SER A O 1
ATOM 820 N N . LYS A 1 101 ? 6.326 -2.810 18.294 1.00 78.62 101 LYS A N 1
ATOM 821 C CA . LYS A 1 101 ? 7.701 -2.771 17.760 1.00 78.62 101 LYS A CA 1
ATOM 822 C C . LYS A 1 101 ? 8.392 -1.426 18.008 1.00 78.62 101 LYS A C 1
ATOM 824 O O . LYS A 1 101 ? 9.587 -1.394 18.294 1.00 78.62 101 LYS A O 1
ATOM 829 N N . LYS A 1 102 ? 7.665 -0.307 17.884 1.00 74.38 102 LYS A N 1
ATOM 830 C CA . LYS A 1 102 ? 8.218 1.033 18.157 1.00 74.38 102 LYS A CA 1
ATOM 831 C C . LYS A 1 102 ? 8.589 1.209 19.633 1.00 74.38 102 LYS A C 1
ATOM 833 O O . LYS A 1 102 ? 9.666 1.719 19.909 1.00 74.38 102 LYS A O 1
ATOM 838 N N . ARG A 1 103 ? 7.755 0.727 20.562 1.00 71.56 103 ARG A N 1
ATOM 839 C CA . ARG A 1 103 ? 8.017 0.793 22.015 1.00 71.56 103 ARG A CA 1
ATOM 840 C C . ARG A 1 103 ? 9.119 -0.166 22.476 1.00 71.56 103 ARG A C 1
ATOM 842 O O . ARG A 1 103 ? 9.876 0.168 23.381 1.00 71.56 103 ARG A O 1
ATOM 849 N N . GLU A 1 104 ? 9.235 -1.341 21.862 1.00 68.38 104 GLU A N 1
ATOM 850 C CA . GLU A 1 104 ? 10.298 -2.311 22.173 1.00 68.38 104 GLU A CA 1
ATOM 851 C C . GLU A 1 104 ? 11.680 -1.831 21.707 1.00 68.38 104 GLU A C 1
ATOM 853 O O . GLU A 1 104 ? 12.677 -2.080 22.374 1.00 68.38 104 GLU A O 1
ATOM 858 N N . LYS A 1 105 ? 11.768 -1.053 20.619 1.00 63.31 105 LYS A N 1
ATOM 859 C CA . LYS A 1 105 ? 13.028 -0.373 20.261 1.00 63.31 105 LYS A CA 1
ATOM 860 C C . LYS A 1 105 ? 13.492 0.633 21.326 1.00 63.31 105 LYS A C 1
ATOM 862 O O . LYS A 1 105 ? 14.675 0.949 21.369 1.00 63.31 105 LYS A O 1
ATOM 867 N N . GLU A 1 106 ? 12.583 1.117 22.172 1.00 61.41 106 GLU A N 1
ATOM 868 C CA . GLU A 1 106 ? 12.872 2.036 23.281 1.00 61.41 106 GLU A CA 1
ATOM 869 C C . GLU A 1 106 ? 13.032 1.315 24.635 1.00 61.41 106 GLU A C 1
ATOM 871 O O . GLU A 1 106 ? 13.530 1.908 25.590 1.00 61.41 106 GLU A O 1
ATOM 876 N N . SER A 1 107 ? 12.633 0.042 24.745 1.00 57.88 107 SER A N 1
ATOM 877 C CA . SER A 1 107 ? 12.689 -0.739 25.987 1.00 57.88 107 SER A CA 1
ATOM 878 C C . SER A 1 107 ? 13.005 -2.211 25.696 1.00 57.88 107 SER A C 1
ATOM 880 O O . SER A 1 107 ? 12.225 -2.893 25.044 1.00 57.88 107 SER A O 1
ATOM 882 N N . GLU A 1 108 ? 14.147 -2.711 26.186 1.00 54.16 108 GLU A N 1
ATOM 883 C CA . GLU A 1 108 ? 14.738 -4.042 25.909 1.00 54.16 108 GLU A CA 1
ATOM 884 C C . GLU A 1 108 ? 13.933 -5.258 26.445 1.00 54.16 108 GLU A C 1
ATOM 886 O O . GLU A 1 108 ? 14.498 -6.212 26.980 1.00 54.16 108 GLU A O 1
ATOM 891 N N . GLN A 1 109 ? 12.604 -5.262 26.348 1.00 48.94 109 GLN A N 1
ATOM 892 C CA . GLN A 1 109 ? 11.766 -6.397 26.736 1.00 48.94 109 GLN A CA 1
ATOM 893 C C . GLN A 1 109 ? 10.990 -6.924 25.533 1.00 48.94 109 GLN A C 1
ATOM 895 O O . GLN A 1 109 ? 10.004 -6.330 25.111 1.00 48.94 109 GLN A O 1
ATOM 900 N N . SER A 1 110 ? 11.412 -8.083 25.031 1.00 46.47 110 SER A N 1
ATOM 901 C CA . SER A 1 110 ? 10.707 -8.862 24.017 1.00 46.47 110 SER A CA 1
ATOM 902 C C . SER A 1 110 ? 9.457 -9.507 24.620 1.00 46.47 110 SER A C 1
ATOM 904 O O . SER A 1 110 ? 9.539 -10.496 25.354 1.00 46.47 110 SER A O 1
ATOM 906 N N . LYS A 1 111 ? 8.276 -8.959 24.320 1.00 53.88 111 LYS A N 1
ATOM 907 C CA . LYS A 1 111 ? 7.006 -9.649 24.580 1.00 53.88 111 LYS A CA 1
ATOM 908 C C . LYS A 1 111 ? 6.475 -10.209 23.269 1.00 53.88 111 LYS A C 1
ATOM 910 O O . LYS A 1 111 ? 6.574 -9.579 22.226 1.00 53.88 111 LYS A O 1
ATOM 915 N N . GLU A 1 112 ? 5.887 -11.403 23.316 1.00 54.38 112 GLU A N 1
ATOM 916 C CA . GLU A 1 112 ? 5.153 -11.953 22.175 1.00 54.38 112 GLU A CA 1
ATOM 917 C C . GLU A 1 112 ? 4.057 -10.967 21.756 1.00 54.38 112 GLU A C 1
ATOM 919 O O . GLU A 1 112 ? 3.070 -10.743 22.468 1.00 54.38 112 GLU A O 1
ATOM 924 N N . VAL A 1 113 ? 4.267 -10.333 20.606 1.00 59.84 113 VAL A N 1
ATOM 925 C CA . VAL A 1 113 ? 3.371 -9.317 20.076 1.00 59.84 113 VAL A CA 1
ATOM 926 C C . VAL A 1 113 ? 2.112 -10.022 19.583 1.00 59.84 113 VAL A C 1
ATOM 928 O 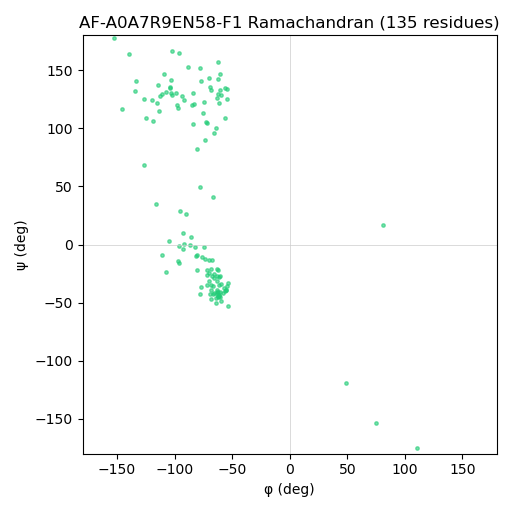O . VAL A 1 113 ? 2.111 -10.700 18.557 1.00 59.84 113 VAL A O 1
ATOM 931 N N . LYS A 1 114 ? 1.023 -9.903 20.345 1.00 68.12 114 LYS A N 1
ATOM 932 C CA . LYS A 1 114 ? -0.281 -10.425 19.929 1.00 68.12 114 LYS A CA 1
ATOM 933 C C . LYS A 1 114 ? -0.706 -9.717 18.645 1.00 68.12 114 LYS A C 1
ATOM 935 O O . LYS A 1 114 ? -0.857 -8.497 18.643 1.00 68.12 114 LYS A O 1
ATOM 940 N N . LYS A 1 115 ? -0.942 -10.495 17.586 1.00 84.25 115 LYS A N 1
ATOM 941 C CA . LYS A 1 115 ? -1.430 -9.998 16.299 1.00 84.25 115 LYS A CA 1
ATOM 942 C C . LYS A 1 115 ? -2.838 -9.449 16.441 1.00 84.25 115 LYS A C 1
ATOM 944 O O . LYS A 1 115 ? -3.811 -10.204 16.474 1.00 84.25 115 LYS A O 1
ATOM 949 N N . CYS A 1 116 ? -2.944 -8.139 16.615 1.00 91.38 116 CYS A N 1
ATOM 950 C CA . CYS A 1 116 ? -4.206 -7.481 16.900 1.00 91.38 116 CYS A CA 1
ATOM 951 C C . CYS A 1 116 ? -4.381 -6.234 16.039 1.00 91.38 116 CYS A C 1
ATOM 953 O O . CYS A 1 116 ? -3.486 -5.392 15.943 1.00 91.38 116 CYS A O 1
ATOM 955 N N . ILE A 1 117 ? -5.559 -6.120 15.433 1.00 93.25 117 ILE A N 1
ATOM 956 C CA . ILE A 1 117 ? -5.953 -4.986 14.608 1.00 93.25 117 ILE A CA 1
ATOM 957 C C . ILE A 1 117 ? -7.118 -4.295 15.297 1.00 93.25 117 ILE A C 1
ATOM 959 O O . ILE A 1 117 ? -8.166 -4.897 15.542 1.00 93.25 117 ILE A O 1
ATOM 963 N N . THR A 1 118 ? -6.935 -3.015 15.595 1.00 93.56 118 THR A N 1
ATOM 964 C CA . THR A 1 118 ? -8.014 -2.162 16.076 1.00 93.56 118 THR A CA 1
ATOM 965 C C . THR A 1 118 ? -8.684 -1.469 14.888 1.00 93.56 118 THR A C 1
ATOM 967 O O . THR A 1 118 ? -8.027 -0.782 14.110 1.00 93.56 118 THR A O 1
ATOM 970 N N . VAL A 1 119 ? -9.996 -1.646 14.761 1.00 93.81 119 VAL A N 1
ATOM 971 C CA . VAL A 1 119 ? -10.837 -1.109 13.687 1.00 93.81 119 VAL A CA 1
ATOM 972 C C . VAL A 1 119 ? -11.623 0.086 14.207 1.00 93.81 119 VAL A C 1
ATOM 974 O O . VAL A 1 119 ? -12.293 0.011 15.242 1.00 93.81 119 VAL A O 1
ATOM 977 N N . GLU A 1 120 ? -11.573 1.182 13.462 1.00 92.75 120 GLU A N 1
ATOM 978 C CA . GLU A 1 120 ? -12.350 2.387 13.717 1.00 92.75 120 GLU A CA 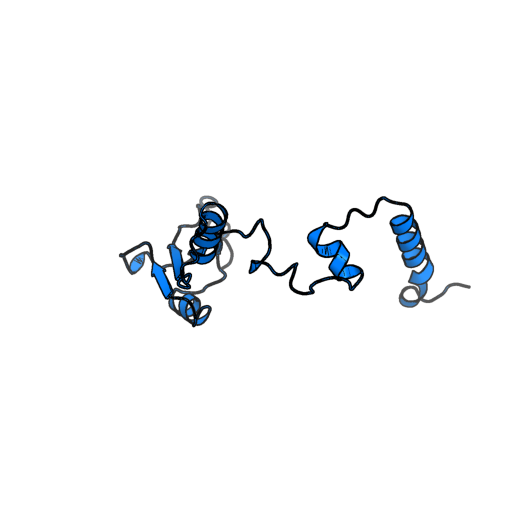1
ATOM 979 C C . GLU A 1 120 ? -13.171 2.748 12.470 1.00 92.75 120 GLU A C 1
ATOM 981 O O . GLU A 1 120 ? -12.592 3.153 11.456 1.00 92.75 120 GLU A O 1
ATOM 986 N N . PRO A 1 121 ? -14.505 2.584 12.502 1.00 92.00 121 PRO A N 1
ATOM 987 C CA . PRO A 1 121 ? -15.359 3.071 11.429 1.00 92.00 121 PRO A CA 1
ATOM 98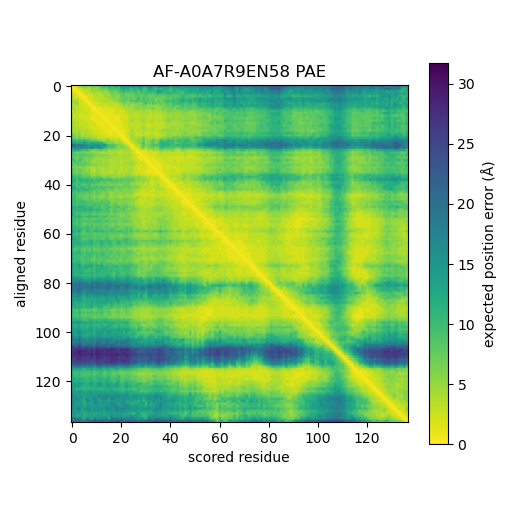8 C C . PRO A 1 121 ? -15.402 4.601 11.454 1.00 92.00 121 PRO A C 1
ATOM 990 O O . PRO A 1 121 ? -15.422 5.216 12.524 1.00 92.00 121 PRO A O 1
ATOM 993 N N . HIS A 1 122 ? -15.438 5.228 10.283 1.00 89.31 122 HIS A N 1
ATOM 994 C CA . HIS A 1 122 ? -15.572 6.678 10.184 1.00 89.31 122 HIS A CA 1
ATOM 995 C C . HIS A 1 122 ? -16.506 7.080 9.041 1.00 89.31 122 HIS A C 1
ATOM 997 O O . HIS A 1 122 ? -16.848 6.277 8.181 1.00 89.31 122 HIS A O 1
ATOM 1003 N N . ILE A 1 123 ? -16.959 8.335 9.052 1.00 87.56 123 ILE A N 1
ATOM 1004 C CA . ILE A 1 123 ? -17.894 8.862 8.053 1.00 87.56 123 ILE A CA 1
ATOM 1005 C C . ILE A 1 123 ? -17.114 9.711 7.055 1.00 87.56 123 ILE A C 1
ATOM 1007 O O . ILE A 1 123 ? -16.389 10.626 7.451 1.00 87.56 123 ILE A O 1
ATOM 1011 N N . ILE A 1 124 ? -17.298 9.433 5.763 1.00 86.00 124 ILE A N 1
ATOM 1012 C CA . ILE A 1 124 ? -16.708 10.234 4.689 1.00 86.00 124 ILE A CA 1
ATOM 1013 C C . ILE A 1 124 ? -17.291 11.654 4.764 1.00 86.00 124 ILE A C 1
ATOM 1015 O O . ILE A 1 124 ? -18.516 11.809 4.739 1.00 86.00 124 ILE A O 1
ATOM 1019 N N . PRO A 1 125 ? -16.453 12.703 4.829 1.00 87.25 125 PRO A N 1
ATOM 1020 C CA . PRO A 1 125 ? -16.933 14.078 4.809 1.00 87.25 125 PRO A CA 1
ATOM 1021 C C . PRO A 1 125 ? -17.777 14.361 3.561 1.00 87.25 125 PRO A C 1
ATOM 1023 O O . PRO A 1 125 ? -17.393 14.004 2.443 1.00 87.25 125 PRO A O 1
ATOM 1026 N N . SER A 1 126 ? -18.918 15.030 3.744 1.00 86.50 126 SER A N 1
ATOM 1027 C CA . SER A 1 126 ? -19.798 15.401 2.632 1.00 86.50 126 SER A CA 1
ATOM 1028 C C . SER A 1 126 ? -19.062 16.300 1.632 1.00 86.50 126 SER A C 1
ATOM 1030 O O . SER A 1 126 ? -18.490 17.326 2.002 1.00 86.50 126 SER A O 1
ATOM 1032 N N . ARG A 1 127 ? -19.105 15.930 0.344 1.00 87.31 127 ARG A N 1
ATOM 1033 C CA . ARG A 1 127 ? -18.488 16.673 -0.773 1.00 87.31 127 ARG A CA 1
ATOM 1034 C C . ARG A 1 127 ? -19.436 17.703 -1.404 1.00 87.31 127 ARG A C 1
ATOM 1036 O O . ARG A 1 127 ? -19.309 18.053 -2.579 1.00 87.31 127 ARG A O 1
ATOM 1043 N N . GLY A 1 128 ? -20.395 18.192 -0.621 1.00 88.00 128 GLY A N 1
ATOM 1044 C CA . GLY A 1 128 ? -21.381 19.185 -1.034 1.00 88.00 128 GLY A CA 1
ATOM 1045 C C . GLY A 1 128 ? -22.802 18.622 -1.154 1.00 88.00 128 GLY A C 1
ATOM 1046 O O . GLY A 1 128 ? -23.051 17.470 -0.812 1.00 88.00 128 GLY A O 1
ATOM 1047 N N . PRO A 1 129 ? -23.752 19.444 -1.629 1.00 89.94 129 PRO A N 1
ATOM 1048 C CA . PRO A 1 129 ? -25.183 19.141 -1.559 1.00 89.94 129 PRO A CA 1
ATOM 1049 C C . PRO A 1 129 ? -25.686 18.183 -2.651 1.00 89.94 129 PRO A C 1
ATOM 1051 O O . PRO A 1 129 ? -26.840 17.766 -2.609 1.00 89.94 129 PRO A O 1
ATOM 1054 N N . TYR A 1 130 ? -24.862 17.863 -3.651 1.00 88.50 130 TYR A N 1
ATOM 1055 C CA . TYR A 1 130 ? -25.280 17.071 -4.803 1.00 88.50 130 TYR A CA 1
ATOM 1056 C C . TYR A 1 130 ? -24.881 15.602 -4.667 1.00 88.50 130 TYR A C 1
ATOM 1058 O O . TYR A 1 130 ? -23.709 15.291 -4.474 1.00 88.50 130 TYR A O 1
ATOM 1066 N N . LEU A 1 131 ? -25.841 14.700 -4.883 1.00 82.56 131 LEU A N 1
ATOM 1067 C CA . LEU A 1 131 ? -25.643 13.249 -4.763 1.00 82.56 131 LEU A CA 1
ATOM 1068 C C . LEU A 1 131 ? -24.602 12.682 -5.744 1.00 82.56 131 LEU A C 1
ATOM 1070 O O . LEU A 1 131 ? -23.942 11.701 -5.438 1.00 82.56 131 LEU A O 1
ATOM 1074 N N . PHE A 1 132 ? -24.395 13.306 -6.908 1.00 87.38 132 PHE A N 1
ATOM 1075 C CA . PHE A 1 132 ? -23.369 12.862 -7.862 1.00 87.38 132 PHE A CA 1
ATOM 1076 C C . PHE A 1 132 ? -21.930 13.200 -7.426 1.00 87.38 132 PHE A C 1
ATOM 1078 O O . PHE A 1 132 ? -20.987 12.699 -8.036 1.00 87.38 132 PHE A O 1
ATOM 1085 N N . ASN A 1 133 ? -21.748 14.051 -6.406 1.00 85.75 133 ASN A N 1
ATOM 1086 C CA . ASN A 1 133 ? -20.432 14.341 -5.825 1.00 85.75 133 ASN A CA 1
ATOM 1087 C C . ASN A 1 133 ? -19.990 13.273 -4.816 1.00 85.75 133 ASN A C 1
ATOM 1089 O O . ASN A 1 133 ? -18.844 13.308 -4.353 1.00 85.75 133 ASN A O 1
ATOM 1093 N N . GLU A 1 134 ? -20.886 12.357 -4.441 1.00 83.3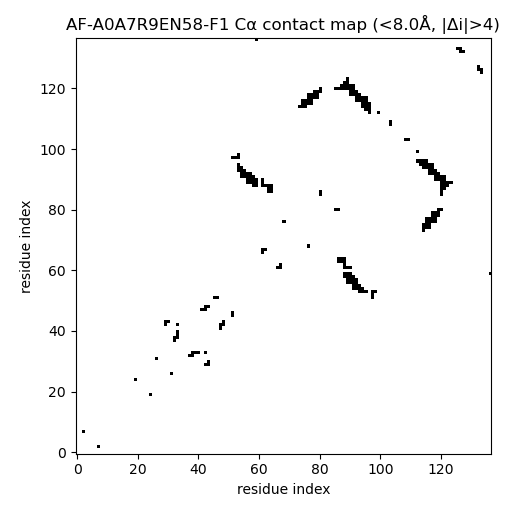8 134 GLU A N 1
ATOM 1094 C CA . GLU A 1 134 ? -20.529 11.223 -3.600 1.00 83.38 134 GLU A CA 1
ATOM 1095 C C . GLU A 1 134 ? -19.498 10.335 -4.317 1.00 83.38 134 GLU A C 1
ATOM 1097 O O . GLU A 1 134 ? -19.540 10.185 -5.544 1.00 83.38 134 GLU A O 1
ATOM 1102 N N . PRO A 1 135 ? -18.525 9.772 -3.578 1.00 82.81 135 PRO A N 1
ATOM 1103 C CA . PRO A 1 135 ? -17.568 8.845 -4.159 1.00 82.81 135 PRO A CA 1
ATOM 1104 C C . PRO A 1 135 ? -18.300 7.628 -4.731 1.00 82.81 135 PRO A C 1
ATOM 1106 O O . PRO A 1 135 ? -19.328 7.193 -4.208 1.00 82.81 135 PRO A O 1
ATOM 1109 N N . LYS A 1 136 ? -17.751 7.075 -5.815 1.00 80.31 136 LYS A N 1
ATOM 1110 C CA . LYS A 1 136 ? -18.256 5.823 -6.378 1.00 80.31 136 LYS A CA 1
ATOM 1111 C C . LYS A 1 136 ? -18.120 4.732 -5.317 1.00 80.31 136 LYS A C 1
ATOM 1113 O O . LYS A 1 136 ? -17.078 4.654 -4.673 1.00 80.31 136 LYS A O 1
ATOM 1118 N N . LYS A 1 137 ? -19.192 3.969 -5.136 1.00 64.19 137 LYS A N 1
ATOM 1119 C CA . LYS A 1 137 ? -19.224 2.769 -4.300 1.00 64.19 137 LYS A CA 1
ATOM 1120 C C . LYS A 1 137 ? -18.846 1.548 -5.119 1.00 64.19 137 LYS A C 1
ATOM 1122 O O . LYS A 1 137 ? -19.113 1.579 -6.346 1.00 64.19 137 LYS A O 1
#

InterPro domains:
  IPR048967 RNA helicase aquarius, insertion domain [PF21144] (51-133)

Mean predicted aligned error: 8.44 Å